Protein AF-A0A8D0L4L3-F1 (afdb_monomer)

Secondary structure (DSSP, 8-state):
----PPPHHHHHHHHHHHHHHHHHHHHHHHHS---HHHHHHHHHHHHHHHHHHHHHTT-SSHHHHHHHHHHHHHHHHHHHT--TTT-TTGGGG--PPPHHHHHHHHHHHHHHTS---

Sequence (117 aa):
MERGSLPVQIVLPALQCTYFALLWQLTSSVDRPSSKEELLVLRKHLRHFCHICSCYLGHKNKDLSEKAFMILCDLLMVVSHQDSSVDEALGLLEYHPSMSLQSKMLLFIQDHVFTEE

Radius of gyration: 15.62 Å; Cα contacts (8 Å, |Δi|>4): 93; chains: 1; bounding box: 36×38×43 Å

Mean predicted aligned error: 5.31 Å

Nearest PDB structures (foldseek):
  7zjs-assembly1_A  TM=9.127E-01  e=1.357E-06  Homo sapiens
  6r7o-assembly2_B  TM=9.336E-01  e=2.847E-06  Homo sapiens
  6r7o-assembly1_A  TM=9.352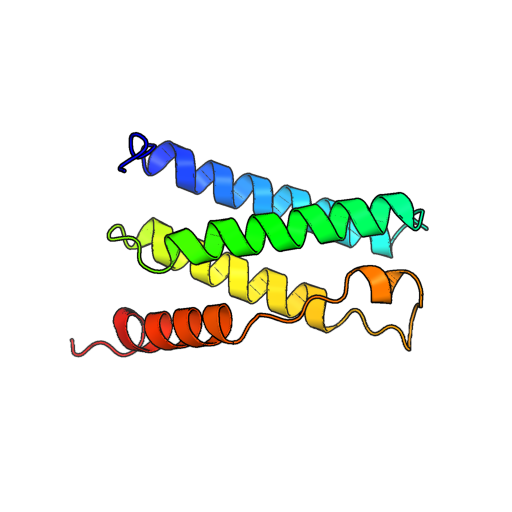E-01  e=3.518E-06  Homo sapiens
  5qsz-assembly1_A  TM=9.356E-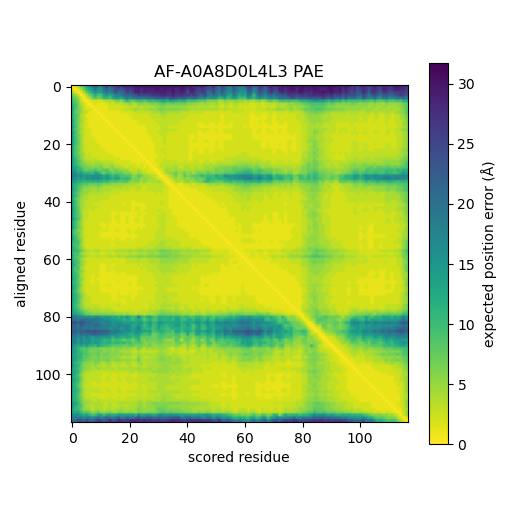01  e=3.709E-06  Homo sapiens
  6rrk-assembly1_B  TM=9.298E-01  e=5.374E-06  Homo sapiens

Organism: Sphenodon punctatus (NCBI:txid8508)

Structure (mmCIF, N/CA/C/O backbone):
data_AF-A0A8D0L4L3-F1
#
_entry.id   AF-A0A8D0L4L3-F1
#
loop_
_atom_site.group_PDB
_atom_site.id
_atom_site.type_symbol
_atom_site.label_atom_id
_atom_site.label_alt_id
_atom_site.label_comp_id
_atom_site.label_asym_id
_atom_site.label_entity_id
_atom_site.label_seq_id
_atom_site.pdbx_PDB_ins_code
_atom_site.Cartn_x
_atom_site.Cartn_y
_atom_site.Cartn_z
_atom_site.occupancy
_atom_site.B_iso_or_equiv
_atom_site.auth_seq_id
_atom_site.auth_comp_id
_atom_site.auth_asym_id
_atom_site.auth_atom_id
_atom_site.pdbx_PDB_model_num
ATOM 1 N N . MET A 1 1 ? 2.099 19.071 13.385 1.00 33.53 1 MET A N 1
ATOM 2 C CA . MET A 1 1 ? 1.870 19.858 12.153 1.00 33.53 1 MET A CA 1
ATOM 3 C C . MET A 1 1 ? 0.802 19.154 11.342 1.00 33.53 1 MET A C 1
ATOM 5 O O . MET A 1 1 ? 1.108 18.212 10.622 1.00 33.53 1 MET A O 1
ATOM 9 N N . GLU A 1 2 ? -0.448 19.574 11.504 1.00 40.53 2 GLU A N 1
ATOM 10 C CA . GLU A 1 2 ? -1.535 19.185 10.610 1.00 40.53 2 GLU A CA 1
ATOM 11 C C . GLU A 1 2 ? -1.322 19.930 9.288 1.00 40.53 2 GLU A C 1
ATOM 13 O O . GLU A 1 2 ? -1.616 21.117 9.166 1.00 40.53 2 GLU A O 1
ATOM 18 N N . ARG A 1 3 ? -0.730 19.261 8.292 1.00 43.09 3 ARG A N 1
ATOM 19 C CA . ARG A 1 3 ? -0.990 19.657 6.904 1.00 43.09 3 ARG A CA 1
ATOM 20 C C . ARG A 1 3 ? -2.486 19.437 6.708 1.00 43.09 3 ARG A C 1
ATOM 22 O O . ARG A 1 3 ? -2.940 18.339 7.017 1.00 43.09 3 ARG A O 1
ATOM 29 N N . GLY A 1 4 ? -3.213 20.475 6.283 1.00 51.84 4 GLY A N 1
ATOM 30 C CA . GLY A 1 4 ? -4.675 20.468 6.157 1.00 51.84 4 GLY A CA 1
ATOM 31 C C . GLY A 1 4 ? -5.185 19.112 5.680 1.00 51.84 4 GLY A C 1
ATOM 32 O O . GLY A 1 4 ? -4.776 18.640 4.617 1.00 51.84 4 GLY A O 1
ATOM 33 N N . SER A 1 5 ? -5.974 18.445 6.523 1.00 73.50 5 SER A N 1
ATOM 34 C CA . SER A 1 5 ? -6.432 17.088 6.259 1.00 73.50 5 SER A CA 1
ATOM 35 C C . SER A 1 5 ? -7.276 17.100 4.990 1.00 73.50 5 SER A C 1
ATOM 37 O O . SER A 1 5 ? -8.308 17.763 4.907 1.00 73.50 5 SER A O 1
ATOM 39 N N . LEU A 1 6 ? -6.796 16.404 3.959 1.00 85.38 6 LEU A N 1
ATOM 40 C CA . LEU A 1 6 ? -7.561 16.237 2.731 1.00 85.38 6 LEU A CA 1
ATOM 41 C C . LEU A 1 6 ? -8.892 15.538 3.066 1.00 85.38 6 LEU A C 1
ATOM 43 O O . LEU A 1 6 ? -8.891 14.603 3.873 1.00 85.38 6 LEU A O 1
ATOM 47 N N . PRO A 1 7 ? -10.015 15.949 2.451 1.00 91.12 7 PRO A N 1
ATOM 48 C CA . PRO A 1 7 ? -11.300 15.295 2.653 1.00 91.12 7 PRO A CA 1
ATOM 49 C C . PRO A 1 7 ? -11.229 13.795 2.355 1.00 91.12 7 PRO A C 1
ATOM 51 O O . PRO A 1 7 ? -10.618 13.377 1.367 1.00 91.12 7 PRO A O 1
ATOM 54 N N . VAL A 1 8 ? -11.915 12.987 3.167 1.00 91.31 8 VAL A N 1
ATOM 55 C CA . VAL A 1 8 ? -12.030 11.525 2.992 1.00 91.31 8 VAL A CA 1
ATOM 56 C C . VAL A 1 8 ? -12.476 11.172 1.568 1.00 91.31 8 VAL A C 1
ATOM 58 O O . VAL A 1 8 ? -11.944 10.248 0.957 1.00 91.31 8 VAL A O 1
ATOM 61 N N . GLN A 1 9 ? -13.384 11.976 1.007 1.00 92.50 9 GLN A N 1
ATOM 62 C CA . GLN A 1 9 ? -13.940 11.833 -0.339 1.00 92.50 9 GLN A CA 1
ATOM 63 C C . GLN A 1 9 ? -12.898 12.014 -1.454 1.00 92.50 9 GLN A C 1
ATOM 65 O O . GLN A 1 9 ? -13.138 11.589 -2.578 1.00 92.50 9 GLN A O 1
ATOM 70 N N . ILE A 1 10 ? -11.752 12.634 -1.160 1.00 94.69 10 ILE A N 1
ATOM 71 C CA . ILE A 1 10 ? -10.623 12.778 -2.090 1.00 94.69 10 ILE A CA 1
ATOM 72 C C . ILE A 1 10 ? -9.596 11.674 -1.843 1.00 94.69 10 ILE A C 1
ATOM 74 O O . ILE A 1 10 ? -9.086 11.070 -2.787 1.00 94.69 10 ILE A O 1
ATOM 78 N N . VAL A 1 11 ? -9.305 11.388 -0.572 1.00 95.19 11 VAL A N 1
ATOM 79 C CA . VAL A 1 11 ? -8.271 10.418 -0.198 1.00 95.19 11 VAL A CA 1
ATOM 80 C C . VAL A 1 11 ? -8.668 8.994 -0.595 1.00 95.19 11 VAL A C 1
ATOM 82 O O . VAL A 1 11 ? -7.841 8.287 -1.166 1.00 95.19 11 VAL A O 1
ATOM 85 N N . LEU A 1 12 ? -9.917 8.574 -0.359 1.00 96.12 12 LEU A N 1
ATOM 86 C CA . LEU A 1 12 ? -10.375 7.218 -0.693 1.00 96.12 12 LEU A CA 1
ATOM 87 C C . LEU A 1 12 ? -10.215 6.895 -2.194 1.00 96.12 12 LEU A C 1
ATOM 89 O O . LEU A 1 12 ? -9.560 5.895 -2.509 1.00 96.12 12 LEU A O 1
ATOM 93 N N . PRO A 1 13 ? -10.720 7.722 -3.137 1.00 97.62 13 PRO A N 1
ATOM 94 C CA . PRO A 1 13 ? -10.482 7.498 -4.561 1.00 97.62 13 PRO A CA 1
ATOM 95 C C . PRO A 1 13 ? -9.005 7.565 -4.949 1.00 97.62 13 PRO A C 1
ATOM 97 O O . PRO A 1 13 ? -8.577 6.805 -5.813 1.00 97.62 13 PRO A O 1
ATOM 100 N N . ALA A 1 14 ? -8.211 8.435 -4.318 1.00 97.56 14 ALA A N 1
ATOM 101 C CA . ALA A 1 14 ? -6.785 8.547 -4.614 1.00 97.56 14 ALA A CA 1
ATOM 102 C C . ALA A 1 14 ? -6.008 7.282 -4.208 1.00 97.56 14 ALA A C 1
ATOM 104 O O . ALA A 1 14 ? -5.198 6.785 -4.996 1.00 97.56 14 ALA A O 1
ATOM 105 N N . LEU A 1 15 ? -6.289 6.725 -3.022 1.00 97.81 15 LEU A N 1
ATOM 106 C CA . LEU A 1 15 ? -5.734 5.441 -2.582 1.00 97.81 15 LEU A CA 1
ATOM 107 C C . LEU A 1 15 ? -6.134 4.324 -3.553 1.00 97.81 15 LEU A C 1
ATOM 109 O O . LEU A 1 15 ? -5.274 3.583 -4.023 1.00 97.81 15 LEU A O 1
ATOM 113 N N . GLN A 1 16 ? -7.416 4.249 -3.918 1.00 98.00 16 GLN A N 1
ATOM 114 C CA . GLN A 1 16 ? -7.914 3.230 -4.843 1.00 98.00 16 GLN A CA 1
ATOM 115 C C . GLN A 1 16 ? -7.279 3.332 -6.237 1.00 98.00 16 GLN A C 1
ATOM 117 O O . GLN A 1 16 ? -6.867 2.325 -6.810 1.00 98.00 16 GLN A O 1
ATOM 122 N N . CYS A 1 17 ? -7.206 4.541 -6.789 1.00 98.38 17 CYS A N 1
ATOM 123 C CA . CYS A 1 17 ? -6.644 4.788 -8.112 1.00 98.38 17 CYS A CA 1
ATOM 124 C C . CYS A 1 17 ? -5.156 4.426 -8.149 1.00 98.38 17 CYS A C 1
ATOM 126 O O . CYS A 1 17 ? -4.708 3.731 -9.058 1.00 98.38 17 CYS A O 1
ATOM 128 N N . THR A 1 18 ? -4.404 4.820 -7.116 1.00 98.31 18 THR A N 1
ATOM 129 C CA . THR A 1 18 ? -2.978 4.488 -7.010 1.00 98.31 18 THR A CA 1
ATOM 130 C C . THR A 1 18 ? -2.764 2.981 -6.875 1.00 98.31 18 THR A C 1
ATOM 132 O O . THR A 1 18 ? -1.895 2.431 -7.546 1.00 98.31 18 THR A O 1
ATOM 135 N N . TYR A 1 19 ? -3.588 2.298 -6.074 1.00 98.25 19 TYR A N 1
ATOM 136 C CA . TYR A 1 19 ? -3.572 0.838 -5.965 1.00 98.25 19 TYR A CA 1
ATOM 137 C C . TYR A 1 19 ? -3.785 0.161 -7.328 1.00 98.25 19 TYR A C 1
ATOM 139 O O . TYR A 1 19 ? -2.975 -0.673 -7.726 1.00 98.25 19 TYR A O 1
ATOM 147 N N . PHE A 1 20 ? -4.807 0.567 -8.089 1.00 98.19 20 PHE A N 1
ATOM 148 C CA . PHE A 1 20 ? -5.053 0.002 -9.418 1.00 98.19 20 PHE A CA 1
ATOM 149 C C . PHE A 1 20 ? -3.925 0.294 -10.409 1.00 98.19 20 PHE A C 1
ATOM 151 O O . PHE A 1 20 ? -3.524 -0.603 -11.148 1.00 98.19 20 PHE A O 1
ATOM 158 N N . ALA A 1 21 ? -3.377 1.511 -10.407 1.00 97.88 21 ALA A N 1
ATOM 159 C CA . ALA A 1 21 ? -2.252 1.865 -11.268 1.00 97.88 21 ALA A CA 1
ATOM 160 C C . ALA A 1 21 ? -1.023 0.982 -10.993 1.00 97.88 21 ALA A C 1
ATOM 162 O O . ALA A 1 21 ? -0.381 0.511 -11.931 1.00 97.88 21 ALA A O 1
ATOM 163 N N . LEU A 1 22 ? -0.727 0.709 -9.717 1.00 96.25 22 LEU A N 1
ATOM 164 C CA . LEU A 1 22 ? 0.375 -0.171 -9.326 1.00 96.25 22 LEU A CA 1
ATOM 165 C C . LEU A 1 22 ? 0.129 -1.624 -9.736 1.00 96.25 22 LEU A C 1
ATOM 167 O O . LEU A 1 22 ? 1.041 -2.253 -10.267 1.00 96.25 22 LEU A O 1
ATOM 171 N N . LEU A 1 23 ? -1.086 -2.151 -9.553 1.00 94.50 23 LEU A N 1
ATOM 172 C CA . LEU A 1 23 ? -1.425 -3.500 -10.016 1.00 94.50 23 LEU A CA 1
ATOM 173 C C . LEU A 1 23 ? -1.284 -3.642 -11.536 1.00 94.50 23 LEU A C 1
ATOM 175 O O . LEU A 1 23 ? -0.776 -4.654 -12.018 1.00 94.50 23 LEU A O 1
ATOM 179 N N . TRP A 1 24 ? -1.679 -2.618 -12.295 1.00 94.94 24 TRP A N 1
ATOM 180 C CA . TRP A 1 24 ? -1.525 -2.615 -13.750 1.00 94.94 24 TRP A CA 1
ATOM 181 C C . TR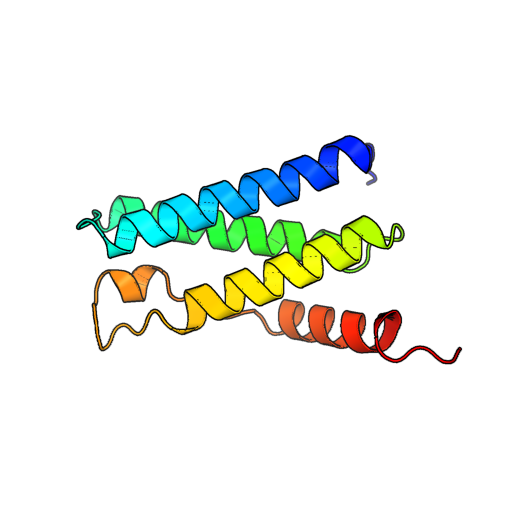P A 1 24 ? -0.053 -2.626 -14.175 1.00 94.94 24 TRP A C 1
ATOM 183 O O . TRP A 1 24 ? 0.327 -3.327 -15.109 1.00 94.94 24 TRP A O 1
ATOM 193 N N . GLN A 1 25 ? 0.796 -1.872 -13.473 1.00 92.56 25 GLN A N 1
ATOM 194 C CA . GLN A 1 25 ? 2.240 -1.860 -13.723 1.00 92.56 25 GLN A CA 1
ATOM 195 C C . GLN A 1 25 ? 2.898 -3.192 -13.343 1.00 92.56 25 GLN A C 1
ATOM 197 O O . GLN A 1 25 ? 3.726 -3.695 -14.098 1.00 92.56 25 GLN A O 1
ATOM 202 N N . LEU A 1 26 ? 2.495 -3.786 -12.216 1.00 89.69 26 LEU A N 1
ATOM 203 C CA . LEU A 1 26 ? 2.973 -5.094 -11.763 1.00 89.69 26 LEU A CA 1
ATOM 204 C C . LEU A 1 26 ? 2.625 -6.201 -12.762 1.00 89.69 26 LEU A C 1
ATOM 206 O O . LEU A 1 26 ? 3.510 -6.926 -13.202 1.00 89.69 26 LEU A O 1
ATOM 210 N N . THR A 1 27 ? 1.362 -6.293 -13.175 1.00 88.75 27 THR A N 1
ATOM 211 C CA . THR A 1 27 ? 0.921 -7.269 -14.188 1.00 88.75 27 THR A CA 1
ATOM 212 C C . THR A 1 27 ? 1.641 -7.065 -15.522 1.00 88.75 27 THR A C 1
ATOM 214 O O . THR A 1 27 ? 2.199 -8.013 -16.067 1.00 88.75 27 THR A O 1
ATOM 217 N N . SER A 1 28 ? 1.768 -5.815 -15.981 1.00 87.75 28 SER A N 1
ATOM 218 C CA . SER A 1 28 ? 2.508 -5.495 -17.211 1.00 87.75 28 SER A CA 1
ATOM 219 C C . SER A 1 28 ? 3.981 -5.915 -17.156 1.00 87.75 28 SER A C 1
ATOM 221 O O . SER A 1 28 ? 4.542 -6.289 -18.184 1.00 87.75 28 SER A O 1
ATOM 223 N N . SER A 1 29 ? 4.613 -5.857 -15.976 1.00 84.19 29 SER A N 1
ATOM 224 C CA . SER A 1 29 ? 6.014 -6.261 -15.800 1.00 84.19 29 SER A CA 1
ATOM 225 C C . SER A 1 29 ? 6.241 -7.773 -15.837 1.00 84.19 29 SER A C 1
ATOM 227 O O . SER A 1 29 ? 7.352 -8.204 -16.132 1.00 84.19 29 SER A O 1
ATOM 229 N N . VAL A 1 30 ? 5.195 -8.562 -15.573 1.00 80.12 30 VAL A N 1
ATOM 230 C CA . VAL A 1 30 ? 5.218 -10.027 -15.696 1.00 80.12 30 VAL A CA 1
ATOM 231 C C . VAL A 1 30 ? 4.957 -10.448 -17.146 1.00 80.12 30 VAL A C 1
ATOM 233 O O . VAL A 1 30 ? 5.614 -11.353 -17.651 1.00 80.12 30 VAL A O 1
ATOM 236 N N . ASP A 1 31 ? 4.043 -9.764 -17.839 1.00 81.94 31 ASP A N 1
ATOM 237 C CA . ASP A 1 31 ? 3.656 -10.112 -19.214 1.00 81.94 31 ASP A CA 1
ATOM 238 C C . ASP A 1 31 ? 4.690 -9.686 -20.269 1.00 81.94 31 ASP A C 1
ATOM 240 O O . ASP A 1 31 ? 4.779 -10.281 -21.348 1.00 81.94 31 ASP A O 1
ATOM 244 N N . ARG A 1 32 ? 5.468 -8.633 -19.992 1.00 80.44 32 ARG A N 1
ATOM 245 C CA . ARG A 1 32 ? 6.459 -8.079 -20.920 1.00 80.44 32 ARG A CA 1
ATOM 246 C C . ARG A 1 32 ? 7.799 -7.865 -20.217 1.00 80.44 32 ARG A C 1
ATOM 248 O O . ARG A 1 32 ? 7.818 -7.271 -19.139 1.00 80.44 32 ARG A O 1
ATOM 255 N N . PRO A 1 33 ? 8.933 -8.211 -20.863 1.00 77.81 33 PRO A N 1
ATOM 256 C CA . PRO A 1 33 ? 10.247 -7.897 -20.320 1.00 77.81 33 PRO A CA 1
ATOM 257 C C . PRO A 1 33 ? 10.376 -6.390 -20.089 1.00 77.81 33 PRO A C 1
ATOM 259 O O . PRO A 1 33 ? 10.337 -5.593 -21.030 1.00 77.81 33 PRO A O 1
ATOM 262 N N . SER A 1 34 ? 10.510 -6.028 -18.816 1.00 84.88 34 SER A N 1
ATOM 263 C CA . SER A 1 34 ? 10.782 -4.671 -18.354 1.00 84.88 34 SER A CA 1
ATOM 264 C C . SER A 1 34 ? 12.279 -4.492 -18.115 1.00 84.88 34 SER A C 1
ATOM 266 O O . SER A 1 34 ? 12.992 -5.431 -17.753 1.00 84.88 34 SER A O 1
ATOM 268 N N . SER A 1 35 ? 12.778 -3.277 -18.306 1.00 89.25 35 SER A N 1
ATOM 269 C CA . SER A 1 35 ? 14.156 -2.937 -17.956 1.00 89.25 35 SER A CA 1
ATOM 270 C C . SER A 1 35 ? 14.350 -2.923 -16.434 1.00 89.25 35 SER A C 1
ATOM 272 O O . SER A 1 35 ? 13.426 -2.658 -15.661 1.00 89.25 35 SER A O 1
ATOM 274 N N . LYS A 1 36 ? 15.590 -3.146 -15.978 1.00 88.88 36 LYS A N 1
ATOM 275 C CA . LYS A 1 36 ? 15.933 -3.052 -14.547 1.00 88.88 36 LYS A CA 1
ATOM 276 C C . LYS A 1 36 ? 15.590 -1.676 -13.963 1.00 88.88 36 LYS A C 1
ATOM 278 O O . LYS A 1 36 ? 15.165 -1.586 -12.816 1.00 88.88 36 LYS A O 1
ATOM 283 N N . GLU A 1 37 ? 15.753 -0.611 -14.744 1.00 90.88 37 GLU A N 1
ATOM 284 C CA . GLU A 1 37 ? 15.439 0.760 -14.328 1.00 90.88 37 GLU A CA 1
ATOM 285 C C . GLU A 1 37 ? 13.939 0.949 -14.071 1.00 90.88 37 GLU A C 1
ATOM 287 O O . GLU A 1 37 ? 13.562 1.480 -13.023 1.00 90.88 37 GLU A O 1
ATOM 292 N N . GLU A 1 38 ? 13.080 0.449 -14.964 1.00 91.25 38 GLU A N 1
ATOM 293 C CA . GLU A 1 38 ? 11.620 0.484 -14.795 1.00 91.25 38 GLU A CA 1
ATOM 294 C C . GLU A 1 38 ? 11.179 -0.282 -13.543 1.00 91.25 38 GLU A C 1
ATOM 296 O O . GLU A 1 38 ? 10.377 0.225 -12.754 1.00 91.25 38 GLU A O 1
ATOM 301 N N . LEU A 1 39 ? 11.760 -1.461 -13.302 1.00 90.88 39 LEU A N 1
ATOM 302 C CA . LEU A 1 39 ? 11.465 -2.279 -12.122 1.00 90.88 39 LEU A CA 1
ATOM 303 C C . LEU A 1 39 ? 11.901 -1.594 -10.819 1.00 90.88 39 LEU A C 1
ATOM 305 O O . LEU A 1 39 ? 11.166 -1.605 -9.830 1.00 90.88 39 LEU A O 1
ATOM 309 N N . LEU A 1 40 ? 13.057 -0.924 -10.808 1.00 91.25 40 LEU A N 1
ATOM 310 C CA . LEU A 1 40 ? 13.520 -0.157 -9.646 1.00 91.25 40 LEU A CA 1
ATOM 311 C C . LEU A 1 40 ? 12.629 1.060 -9.360 1.00 91.25 40 LEU A C 1
ATOM 313 O O . LEU A 1 40 ? 12.367 1.374 -8.190 1.00 91.25 40 LEU A O 1
ATOM 317 N N . VAL A 1 41 ? 12.140 1.736 -10.404 1.00 94.00 41 VAL A N 1
ATOM 318 C CA . VAL A 1 41 ? 11.165 2.829 -10.276 1.00 94.00 41 VAL A CA 1
ATOM 319 C C . VAL A 1 41 ? 9.846 2.302 -9.711 1.00 94.00 41 VAL A C 1
ATOM 321 O O . VAL A 1 41 ? 9.340 2.864 -8.735 1.00 94.00 41 VAL A O 1
ATOM 324 N N . LEU A 1 42 ? 9.334 1.187 -10.237 1.00 94.31 42 LEU A N 1
ATOM 325 C CA . LEU A 1 42 ? 8.120 0.542 -9.735 1.00 94.31 42 LEU A CA 1
ATOM 326 C C . LEU A 1 42 ? 8.267 0.132 -8.262 1.00 94.31 42 LEU A C 1
ATOM 328 O O . LEU A 1 42 ? 7.420 0.479 -7.436 1.00 94.31 42 LEU A O 1
ATOM 332 N N . ARG A 1 43 ? 9.393 -0.491 -7.887 1.00 92.81 43 ARG A N 1
ATOM 333 C CA . ARG A 1 43 ? 9.714 -0.827 -6.489 1.00 92.81 43 ARG A CA 1
ATOM 334 C C . ARG A 1 43 ? 9.719 0.415 -5.595 1.00 92.81 43 ARG A C 1
ATOM 336 O O . ARG A 1 43 ? 9.268 0.371 -4.448 1.00 92.81 43 ARG A O 1
ATOM 343 N N . LYS A 1 44 ? 10.248 1.545 -6.076 1.00 94.75 44 LYS A N 1
ATOM 344 C CA . LYS A 1 44 ? 10.237 2.813 -5.328 1.00 94.75 44 LYS A CA 1
ATOM 345 C C . LYS A 1 44 ? 8.809 3.324 -5.122 1.00 94.75 44 LYS A C 1
ATOM 347 O O . LYS A 1 44 ? 8.489 3.723 -4.001 1.00 94.75 44 LYS A O 1
ATOM 352 N N . HIS A 1 45 ? 7.965 3.287 -6.153 1.00 96.19 45 HIS A N 1
ATOM 353 C CA . HIS A 1 45 ? 6.559 3.688 -6.053 1.00 96.19 45 HIS A CA 1
ATOM 354 C C . HIS A 1 45 ? 5.777 2.798 -5.084 1.00 96.19 45 HIS A C 1
ATOM 356 O O . HIS A 1 45 ? 5.117 3.333 -4.194 1.00 96.19 45 HIS A O 1
ATOM 362 N N . LEU A 1 46 ? 5.933 1.473 -5.172 1.00 94.88 46 LEU A N 1
ATOM 363 C CA . LEU A 1 46 ? 5.333 0.513 -4.238 1.00 94.88 46 LEU A CA 1
ATOM 364 C C . LEU A 1 46 ? 5.708 0.821 -2.790 1.00 94.88 46 LEU A C 1
ATOM 366 O O . LEU A 1 46 ? 4.833 1.016 -1.951 1.00 94.88 46 LEU A O 1
ATOM 370 N N . ARG A 1 47 ? 7.007 0.957 -2.496 1.00 94.62 47 ARG A N 1
ATOM 371 C CA . ARG A 1 47 ? 7.476 1.264 -1.134 1.00 94.62 47 ARG A CA 1
ATOM 372 C C . ARG A 1 47 ? 6.916 2.578 -0.607 1.00 94.62 47 ARG A C 1
ATOM 374 O O . ARG A 1 47 ? 6.532 2.660 0.559 1.00 94.62 47 ARG A O 1
ATOM 381 N N . HIS A 1 48 ? 6.885 3.605 -1.452 1.00 96.12 48 HIS A N 1
ATOM 382 C CA . HIS A 1 48 ? 6.348 4.902 -1.064 1.00 96.12 48 HIS A CA 1
ATOM 383 C C . HIS A 1 48 ? 4.842 4.829 -0.798 1.00 96.12 48 HIS A C 1
ATOM 385 O O . HIS A 1 48 ? 4.365 5.365 0.201 1.00 96.12 48 HIS A O 1
ATOM 391 N N . PHE A 1 49 ? 4.102 4.114 -1.640 1.00 97.38 49 PHE A N 1
ATOM 392 C CA . PHE A 1 49 ? 2.666 3.954 -1.479 1.00 97.38 49 PHE A CA 1
ATOM 393 C C . PHE A 1 49 ? 2.297 3.104 -0.255 1.00 97.38 49 PHE A C 1
ATOM 395 O O . PHE A 1 49 ? 1.414 3.498 0.506 1.00 97.38 49 PHE A O 1
ATOM 402 N N . CYS A 1 50 ? 3.029 2.020 0.025 1.00 96.75 50 CYS A N 1
ATOM 403 C CA . CYS A 1 50 ? 2.890 1.264 1.275 1.00 96.75 50 CYS A CA 1
ATOM 404 C C . CYS A 1 50 ? 3.140 2.157 2.498 1.00 96.75 50 CYS A C 1
ATOM 406 O O . CYS A 1 50 ? 2.402 2.093 3.481 1.00 96.75 50 CYS A O 1
ATOM 408 N N . HIS A 1 51 ? 4.140 3.043 2.437 1.00 95.62 51 HIS A N 1
ATOM 409 C CA . HIS A 1 51 ? 4.374 4.011 3.505 1.00 95.62 51 HIS A CA 1
ATOM 410 C C . HIS A 1 51 ? 3.181 4.963 3.689 1.00 95.62 51 HIS A C 1
ATOM 412 O O . HIS A 1 51 ? 2.731 5.134 4.822 1.00 95.62 51 HIS A O 1
ATOM 418 N N . ILE A 1 52 ? 2.626 5.515 2.603 1.00 96.25 52 ILE A N 1
ATOM 419 C CA . ILE A 1 52 ? 1.420 6.358 2.650 1.00 96.25 52 ILE A CA 1
ATOM 420 C C . ILE A 1 52 ? 0.255 5.595 3.296 1.00 96.25 52 ILE A C 1
ATOM 422 O O . ILE A 1 52 ? -0.339 6.098 4.247 1.00 96.25 52 ILE A O 1
ATOM 426 N N . CYS A 1 53 ? -0.030 4.367 2.855 1.00 97.56 53 CYS A N 1
ATOM 427 C CA . CYS A 1 53 ? -1.093 3.540 3.437 1.00 97.56 53 CYS A CA 1
ATOM 428 C C . CYS A 1 53 ? -0.851 3.278 4.934 1.00 97.56 53 CYS A C 1
ATOM 430 O O . CYS A 1 53 ? -1.765 3.399 5.746 1.00 97.56 53 CYS A O 1
ATOM 432 N N . SER A 1 54 ? 0.399 3.041 5.346 1.00 96.75 54 SER A N 1
ATOM 433 C CA . SER A 1 54 ? 0.753 2.840 6.760 1.00 96.75 54 SER A CA 1
ATOM 434 C C . SER A 1 54 ? 0.495 4.059 7.657 1.00 96.75 54 SER A C 1
ATOM 436 O O . SER A 1 54 ? 0.394 3.918 8.880 1.00 96.75 54 SER A O 1
ATOM 438 N N . CYS A 1 55 ? 0.429 5.260 7.077 1.00 94.69 55 CYS A N 1
ATOM 439 C CA . CYS A 1 55 ? 0.069 6.485 7.788 1.00 94.69 55 CYS A CA 1
ATOM 440 C C . CYS A 1 55 ? -1.446 6.594 8.011 1.00 94.69 55 CYS A C 1
ATOM 442 O O . CYS A 1 55 ? -1.863 7.268 8.949 1.00 94.69 55 CYS A O 1
ATOM 444 N N . TYR A 1 56 ? -2.256 5.909 7.197 1.00 95.94 56 TYR A N 1
ATOM 445 C CA . TYR A 1 56 ? -3.714 5.878 7.321 1.00 95.94 56 TYR A CA 1
ATOM 446 C C . TYR A 1 56 ? -4.237 4.756 8.229 1.00 95.94 56 TYR A C 1
ATOM 448 O O . TYR A 1 56 ? -5.383 4.835 8.653 1.00 95.94 56 TYR A O 1
ATOM 456 N N . LEU A 1 57 ? -3.413 3.768 8.606 1.00 95.88 57 LEU A N 1
ATOM 457 C CA . LEU A 1 57 ? -3.828 2.677 9.507 1.00 95.88 57 LEU A CA 1
ATOM 458 C C . LEU A 1 57 ? -4.368 3.165 10.862 1.00 95.88 57 LEU A C 1
ATOM 460 O O . LEU A 1 57 ? -5.320 2.598 11.372 1.00 95.88 57 LEU A O 1
ATOM 464 N N . GLY A 1 58 ? -3.788 4.226 11.431 1.00 89.94 58 GLY A N 1
ATOM 465 C CA . GLY A 1 58 ? -4.246 4.821 12.697 1.00 89.94 58 GLY A CA 1
ATOM 466 C C . GLY A 1 58 ? -5.228 5.984 12.522 1.00 89.94 58 GLY A C 1
ATOM 467 O O . GLY A 1 58 ? -5.359 6.822 13.415 1.00 89.94 58 GLY A O 1
ATOM 468 N N . HIS A 1 59 ? -5.833 6.132 11.341 1.00 93.25 59 HIS A N 1
ATOM 469 C CA . HIS A 1 59 ? -6.716 7.254 11.047 1.00 93.25 59 HIS A CA 1
ATOM 470 C C . HIS A 1 59 ? -8.089 7.078 11.719 1.00 93.25 59 HIS A C 1
ATOM 472 O O . HIS A 1 59 ? -8.647 5.989 11.738 1.00 93.25 59 HIS A O 1
ATOM 478 N N . LYS A 1 60 ? -8.673 8.172 12.234 1.00 90.94 60 LYS A N 1
ATOM 479 C CA . LYS A 1 60 ? -9.952 8.138 12.980 1.00 90.94 60 LYS A CA 1
ATOM 480 C C . LYS A 1 60 ? -11.166 7.752 12.127 1.00 90.94 60 LYS A C 1
ATOM 482 O O . LYS A 1 60 ? -12.156 7.255 12.647 1.00 90.94 60 LYS A O 1
ATOM 487 N N . ASN A 1 61 ? -11.128 8.061 10.832 1.00 93.50 61 ASN A N 1
ATOM 488 C CA . ASN A 1 61 ? -12.168 7.636 9.896 1.00 93.50 61 ASN A CA 1
ATOM 489 C C . ASN A 1 61 ? -11.936 6.167 9.511 1.00 93.50 61 ASN A C 1
ATOM 491 O O . ASN A 1 61 ? -10.907 5.864 8.907 1.00 93.50 61 ASN A O 1
ATOM 495 N N . LYS A 1 62 ? -12.910 5.314 9.854 1.00 93.56 62 LYS A N 1
ATOM 496 C CA . LYS A 1 62 ? -12.887 3.858 9.662 1.00 93.56 62 LYS A CA 1
ATOM 497 C C . LYS A 1 62 ? -12.739 3.457 8.193 1.00 93.56 62 LYS A C 1
ATOM 499 O O . LYS A 1 62 ? -11.894 2.628 7.885 1.00 93.56 62 LYS A O 1
ATOM 504 N N . ASP A 1 63 ? -13.462 4.115 7.285 1.00 95.31 63 ASP A N 1
ATOM 505 C CA . ASP A 1 63 ? -13.373 3.808 5.851 1.00 95.31 63 ASP A CA 1
ATOM 506 C C . ASP A 1 63 ? -11.938 3.976 5.326 1.00 95.31 63 ASP A C 1
ATOM 508 O O . ASP A 1 63 ? -11.455 3.164 4.542 1.00 95.31 63 ASP A O 1
ATOM 512 N N . LEU A 1 64 ? -11.225 5.019 5.770 1.00 95.69 64 LEU A N 1
ATOM 513 C CA . LEU A 1 64 ? -9.832 5.253 5.383 1.00 95.69 64 LEU A CA 1
ATOM 514 C C . LEU A 1 64 ? -8.867 4.226 5.967 1.00 95.69 64 LEU A C 1
ATOM 516 O O . LEU A 1 64 ? -7.988 3.755 5.240 1.00 95.69 64 LEU A O 1
ATOM 520 N N . SER A 1 65 ? -8.991 3.915 7.258 1.00 96.19 65 SER A N 1
ATOM 521 C CA . SER A 1 65 ? -8.076 2.980 7.913 1.00 96.19 65 SER A CA 1
ATOM 522 C C . SER A 1 65 ? -8.266 1.558 7.378 1.00 96.19 65 SER A C 1
ATOM 524 O O . SER A 1 65 ? -7.278 0.917 7.014 1.00 96.19 65 SER A O 1
ATOM 526 N N . GLU A 1 66 ? -9.513 1.119 7.184 1.00 97.31 66 GLU A N 1
ATOM 527 C CA . GLU A 1 66 ? -9.847 -0.154 6.532 1.00 97.31 66 GLU A CA 1
ATOM 528 C C . GLU A 1 66 ? -9.345 -0.207 5.093 1.00 97.31 66 GLU A C 1
ATOM 530 O O . GLU A 1 66 ? -8.728 -1.193 4.682 1.00 97.31 66 GLU A O 1
ATOM 535 N N . LYS A 1 67 ? -9.544 0.867 4.317 1.00 97.94 67 LYS A N 1
ATOM 536 C CA . LYS A 1 67 ? -9.082 0.901 2.929 1.00 97.94 67 LYS A CA 1
ATOM 537 C C . LYS A 1 67 ? -7.572 0.753 2.828 1.00 97.94 67 LYS A C 1
ATOM 539 O O . LYS A 1 67 ? -7.080 -0.005 1.992 1.00 97.94 67 LYS A O 1
ATOM 544 N N . ALA A 1 68 ? -6.844 1.478 3.671 1.00 98.06 68 ALA A N 1
ATOM 545 C CA . ALA A 1 68 ? -5.394 1.414 3.717 1.00 98.06 68 ALA A CA 1
ATOM 546 C C . ALA A 1 68 ? -4.897 0.033 4.163 1.00 98.06 68 ALA A C 1
ATOM 548 O O . ALA A 1 68 ? -3.932 -0.472 3.590 1.00 98.06 68 ALA A O 1
ATOM 549 N N . PHE A 1 69 ? -5.566 -0.584 5.141 1.00 98.38 69 PHE A N 1
ATOM 550 C CA . PHE A 1 69 ? -5.252 -1.935 5.597 1.00 98.38 69 PHE A CA 1
ATOM 551 C C . PHE A 1 69 ? -5.435 -2.973 4.483 1.00 98.38 69 PHE A C 1
ATOM 553 O O . PHE A 1 69 ? -4.499 -3.715 4.195 1.00 98.38 69 PHE A O 1
ATOM 560 N N . MET A 1 70 ? -6.583 -2.970 3.796 1.00 98.25 70 MET A N 1
ATOM 561 C CA . MET A 1 70 ? -6.855 -3.897 2.689 1.00 98.25 70 MET A CA 1
ATOM 562 C C . MET A 1 70 ? -5.836 -3.755 1.553 1.00 98.25 70 MET A C 1
ATOM 564 O O . MET A 1 70 ? -5.277 -4.747 1.096 1.00 98.25 70 MET A O 1
ATOM 568 N N . ILE A 1 71 ? -5.525 -2.516 1.152 1.00 98.25 71 ILE A N 1
ATOM 569 C CA . ILE A 1 71 ? -4.508 -2.239 0.126 1.00 98.25 71 ILE A CA 1
ATOM 570 C C . ILE A 1 71 ? -3.134 -2.783 0.539 1.00 98.25 71 ILE A C 1
ATOM 572 O O . ILE A 1 71 ? -2.424 -3.346 -0.292 1.00 98.25 71 ILE A O 1
ATOM 576 N N . LEU A 1 72 ? -2.740 -2.611 1.806 1.00 97.88 72 LEU A N 1
ATOM 577 C CA . LEU A 1 72 ? -1.469 -3.135 2.308 1.00 97.88 72 LEU A CA 1
ATOM 578 C C . LEU A 1 72 ? -1.432 -4.662 2.258 1.00 97.88 72 LEU A C 1
ATOM 580 O O . LEU A 1 72 ? -0.438 -5.208 1.787 1.00 97.88 72 LEU A O 1
ATOM 584 N N . CYS A 1 73 ? -2.492 -5.337 2.703 1.00 97.00 73 CYS A N 1
ATOM 585 C CA . CYS A 1 73 ? -2.594 -6.795 2.639 1.00 97.00 73 CYS A CA 1
ATOM 586 C C . CYS A 1 73 ? -2.434 -7.310 1.203 1.00 97.00 73 CYS A C 1
ATOM 588 O O .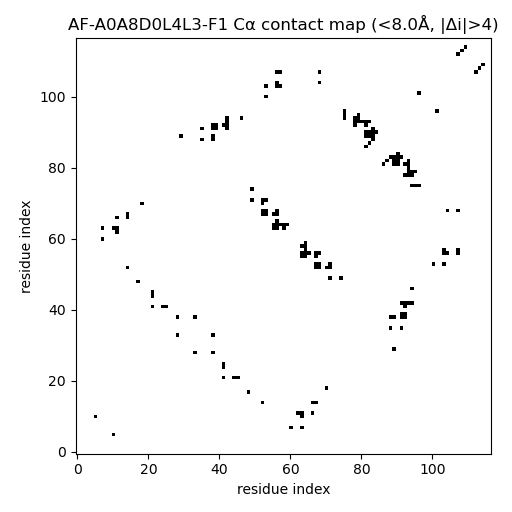 CYS A 1 73 ? -1.588 -8.170 0.958 1.00 97.00 73 CYS A O 1
ATOM 590 N N . ASP A 1 74 ? -3.180 -6.732 0.259 1.00 95.69 74 ASP A N 1
ATOM 591 C CA . ASP A 1 74 ? -3.132 -7.124 -1.150 1.00 95.69 74 ASP A CA 1
ATOM 592 C C . ASP A 1 74 ? -1.738 -6.915 -1.744 1.00 95.69 74 ASP A C 1
ATOM 594 O O . ASP A 1 74 ? -1.158 -7.829 -2.328 1.00 95.69 74 ASP A O 1
ATOM 598 N N . LEU A 1 75 ? -1.167 -5.718 -1.581 1.00 94.31 75 LEU A N 1
ATOM 599 C CA . LEU A 1 75 ? 0.132 -5.401 -2.169 1.00 94.31 75 LEU A CA 1
ATOM 600 C C . LEU A 1 75 ? 1.248 -6.256 -1.572 1.00 94.31 75 LEU A C 1
ATOM 602 O O . LEU A 1 75 ? 2.101 -6.717 -2.325 1.00 94.31 75 LEU A O 1
ATOM 606 N N . LEU A 1 76 ? 1.240 -6.485 -0.254 1.00 93.69 76 LEU A N 1
ATOM 607 C CA . LEU A 1 76 ? 2.222 -7.343 0.413 1.00 93.69 76 LEU A CA 1
ATOM 608 C C . LEU A 1 76 ? 2.138 -8.790 -0.081 1.00 93.69 76 LEU A C 1
ATOM 610 O O . LEU A 1 76 ? 3.179 -9.406 -0.292 1.00 93.69 76 LEU A O 1
ATOM 614 N N . MET A 1 77 ? 0.930 -9.303 -0.316 1.00 91.50 77 MET A N 1
ATOM 615 C CA . MET A 1 77 ? 0.725 -10.642 -0.870 1.00 91.50 77 MET A CA 1
ATOM 616 C C . MET A 1 77 ? 1.192 -10.735 -2.329 1.00 91.50 77 MET A C 1
ATOM 618 O O . MET A 1 77 ? 1.868 -11.686 -2.711 1.00 91.50 77 MET A O 1
ATOM 622 N N . VAL A 1 78 ? 0.884 -9.732 -3.156 1.00 89.06 78 VAL A N 1
ATOM 623 C CA . VAL A 1 78 ? 1.287 -9.725 -4.573 1.00 89.06 78 VAL A CA 1
ATOM 624 C C . VAL A 1 78 ? 2.811 -9.689 -4.724 1.00 89.06 78 VAL A C 1
ATOM 626 O O . VAL A 1 78 ? 3.365 -10.386 -5.573 1.00 89.06 78 VAL A O 1
ATOM 629 N N . VAL A 1 79 ? 3.509 -8.903 -3.901 1.00 86.62 79 VAL A N 1
ATOM 630 C CA . VAL A 1 79 ? 4.973 -8.755 -3.996 1.00 86.62 79 VAL A CA 1
ATOM 631 C C . VAL A 1 79 ? 5.756 -9.828 -3.236 1.00 86.62 79 VAL A C 1
ATOM 633 O O . VAL A 1 79 ? 6.949 -9.972 -3.493 1.00 86.62 79 VAL A O 1
ATOM 636 N N . SER A 1 80 ? 5.129 -10.603 -2.340 1.00 82.81 80 SER A N 1
ATOM 637 C CA . SER A 1 80 ? 5.810 -11.686 -1.610 1.00 82.81 80 SER A CA 1
ATOM 638 C C . SER A 1 80 ? 6.142 -12.899 -2.480 1.00 82.81 80 SER A C 1
ATOM 640 O O . SER A 1 80 ? 7.010 -13.685 -2.120 1.00 82.81 80 SER A O 1
ATOM 642 N N . HIS A 1 81 ? 5.455 -13.067 -3.613 1.00 69.94 81 HIS A N 1
ATOM 643 C CA . HIS A 1 81 ? 5.665 -14.187 -4.539 1.00 69.94 81 HIS A CA 1
ATOM 644 C C . HIS A 1 81 ? 6.697 -13.900 -5.640 1.00 69.94 81 HIS A C 1
ATOM 646 O O . HIS A 1 81 ? 6.931 -14.747 -6.499 1.00 69.94 81 HIS A O 1
ATOM 652 N N . GLN A 1 82 ? 7.314 -12.717 -5.629 1.00 67.56 82 GLN A N 1
ATOM 653 C CA . GLN A 1 82 ? 8.339 -12.315 -6.591 1.00 67.56 82 GLN A CA 1
ATOM 654 C C . GLN A 1 82 ? 9.693 -12.905 -6.156 1.00 67.56 82 GLN A C 1
ATOM 656 O O . GLN A 1 82 ? 10.567 -12.192 -5.665 1.00 67.56 82 GLN A O 1
ATOM 661 N N . ASP A 1 83 ? 9.836 -14.230 -6.256 1.00 61.75 83 ASP A N 1
ATOM 662 C CA . ASP A 1 83 ? 11.067 -14.925 -5.878 1.00 61.75 83 ASP A CA 1
ATOM 663 C C . ASP A 1 83 ? 12.134 -14.771 -6.973 1.00 61.75 83 ASP A C 1
ATOM 665 O O . ASP A 1 83 ? 11.960 -15.192 -8.120 1.00 61.75 83 ASP A O 1
ATOM 669 N N . SER A 1 84 ? 13.276 -14.200 -6.583 1.00 63.12 84 SER A N 1
ATOM 670 C CA . SER A 1 84 ? 14.481 -14.078 -7.411 1.00 63.12 84 SER A CA 1
ATOM 671 C C . SER A 1 84 ? 14.998 -15.409 -7.972 1.00 63.12 84 SER A C 1
ATOM 673 O O . SER A 1 84 ? 15.755 -15.405 -8.941 1.00 63.12 84 SER A O 1
ATOM 675 N N . SER A 1 85 ? 14.598 -16.541 -7.380 1.00 61.97 85 SER A N 1
ATOM 676 C CA . SER A 1 85 ? 14.954 -17.881 -7.852 1.00 61.97 85 SER A CA 1
ATOM 677 C C . SER A 1 85 ? 14.261 -18.269 -9.165 1.00 61.97 85 SER A C 1
ATOM 679 O O . SER A 1 85 ? 14.780 -19.109 -9.901 1.00 61.97 85 SER A O 1
ATOM 681 N N . VAL A 1 86 ? 13.115 -17.647 -9.471 1.00 64.06 86 VAL A N 1
ATOM 682 C CA . VAL A 1 86 ? 12.302 -17.923 -10.667 1.00 64.06 86 VAL A CA 1
ATOM 683 C C . VAL A 1 86 ? 12.611 -16.924 -11.783 1.00 64.06 86 VAL A C 1
ATOM 685 O O . VAL A 1 86 ? 12.713 -17.316 -12.943 1.00 64.06 86 VAL A O 1
ATOM 688 N N . ASP A 1 87 ? 12.804 -15.649 -11.435 1.00 72.06 87 ASP A N 1
ATOM 689 C CA . ASP A 1 87 ? 13.216 -14.592 -12.361 1.00 72.06 87 ASP A CA 1
ATOM 690 C C . ASP A 1 87 ? 14.004 -13.504 -11.605 1.00 72.06 87 ASP A C 1
ATOM 692 O O . ASP A 1 87 ? 13.487 -12.818 -10.718 1.00 72.06 87 ASP A O 1
ATOM 696 N N . GLU A 1 88 ? 15.280 -13.336 -11.967 1.00 73.44 88 GLU A N 1
ATOM 697 C CA . GLU A 1 88 ? 16.196 -12.374 -11.340 1.00 73.44 88 GLU A CA 1
ATOM 698 C C . GLU A 1 88 ? 15.709 -10.919 -11.490 1.00 73.44 88 GLU A C 1
ATOM 700 O O . GLU A 1 88 ? 15.958 -10.081 -10.619 1.00 73.44 88 GLU A O 1
ATOM 705 N N . ALA A 1 89 ? 14.990 -10.602 -12.574 1.00 75.00 89 ALA A N 1
ATOM 706 C CA . ALA A 1 89 ? 14.405 -9.284 -12.787 1.00 75.00 89 ALA A CA 1
ATOM 707 C C . ALA A 1 89 ? 13.204 -9.062 -11.858 1.00 75.00 89 ALA A C 1
ATOM 709 O O . ALA A 1 89 ? 13.116 -8.013 -11.219 1.00 75.00 89 ALA A O 1
ATOM 710 N N . LEU A 1 90 ? 12.327 -10.057 -11.706 1.00 74.38 90 LEU A N 1
ATOM 711 C CA . LEU A 1 90 ? 11.180 -9.990 -10.792 1.00 74.38 90 LEU A CA 1
ATOM 71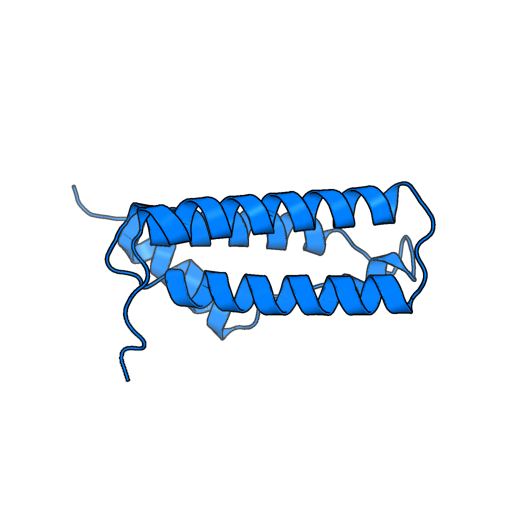2 C C . LEU A 1 90 ? 11.608 -9.928 -9.319 1.00 74.38 90 LEU A C 1
ATOM 714 O O . LEU A 1 90 ? 11.005 -9.191 -8.538 1.00 74.38 90 LEU A O 1
ATOM 718 N N . GLY A 1 91 ? 12.732 -10.552 -8.954 1.00 79.81 91 GLY A N 1
ATOM 719 C CA . GLY A 1 91 ? 13.351 -10.383 -7.632 1.00 79.81 91 GLY A CA 1
ATOM 720 C C . GLY A 1 91 ? 13.656 -8.918 -7.266 1.00 79.81 91 GLY A C 1
ATOM 721 O O . GLY A 1 91 ? 13.695 -8.548 -6.089 1.00 79.81 91 GLY A O 1
ATOM 722 N N . LEU A 1 92 ? 13.790 -8.018 -8.251 1.00 85.12 92 LEU A N 1
ATOM 723 C CA . LEU A 1 92 ? 13.936 -6.581 -7.992 1.00 85.12 92 LEU A CA 1
ATOM 724 C C . LEU A 1 92 ? 12.666 -5.943 -7.414 1.00 85.12 92 LEU A C 1
ATOM 726 O O . LEU A 1 92 ? 12.768 -4.871 -6.814 1.00 85.12 92 LEU A O 1
ATOM 730 N N . LEU A 1 93 ? 11.497 -6.569 -7.542 1.00 86.50 93 LEU A N 1
ATOM 731 C CA . LEU A 1 93 ? 10.231 -6.089 -6.982 1.00 86.50 93 LEU A CA 1
ATOM 732 C C . LEU A 1 93 ? 9.957 -6.604 -5.565 1.00 86.50 93 LEU A C 1
ATOM 734 O O . LEU A 1 93 ? 9.039 -6.100 -4.917 1.00 86.50 93 LEU A O 1
ATOM 738 N N . GLU A 1 94 ? 10.775 -7.530 -5.060 1.00 84.50 94 GLU A N 1
ATOM 739 C CA . GLU A 1 94 ? 10.630 -8.105 -3.724 1.00 84.50 94 GLU A CA 1
ATOM 740 C C . GLU A 1 94 ? 10.511 -7.006 -2.655 1.00 84.50 94 GLU A C 1
ATOM 742 O O . GLU A 1 94 ? 11.354 -6.103 -2.533 1.00 84.50 94 GLU A O 1
ATOM 747 N N . TYR A 1 95 ? 9.459 -7.068 -1.845 1.00 86.12 95 TYR A N 1
ATOM 748 C CA . TYR A 1 95 ? 9.219 -6.089 -0.794 1.00 86.12 95 TYR A CA 1
ATOM 749 C C . TYR A 1 95 ? 8.833 -6.766 0.513 1.00 86.12 9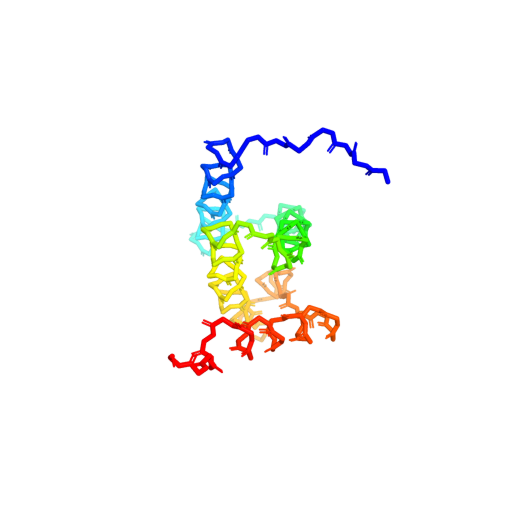5 TYR A C 1
ATOM 751 O O . TYR A 1 95 ? 7.784 -7.388 0.634 1.00 86.12 95 TYR A O 1
ATOM 759 N N . HIS A 1 96 ? 9.684 -6.562 1.515 1.00 87.38 96 HIS A N 1
ATOM 760 C CA . HIS A 1 96 ? 9.465 -7.041 2.868 1.00 87.38 96 HIS A CA 1
ATOM 761 C C . HIS A 1 96 ? 8.931 -5.911 3.760 1.00 87.38 96 HIS A C 1
ATOM 763 O O . HIS A 1 96 ? 9.555 -4.842 3.832 1.00 87.38 96 HIS A O 1
ATOM 769 N N . PRO A 1 97 ? 7.803 -6.117 4.465 1.00 91.19 97 PRO A N 1
ATOM 770 C CA . PRO A 1 97 ? 7.270 -5.120 5.381 1.00 91.19 97 PRO A CA 1
ATOM 771 C C . PRO A 1 97 ? 8.221 -4.933 6.567 1.00 91.19 97 PRO A C 1
ATOM 773 O O . PRO A 1 97 ? 8.701 -5.900 7.159 1.00 91.19 97 PRO A O 1
ATOM 776 N N . SER A 1 98 ? 8.470 -3.680 6.955 1.00 92.81 98 SER A N 1
ATOM 777 C CA . SER A 1 98 ? 9.273 -3.386 8.146 1.00 92.81 98 SER A CA 1
ATOM 778 C C . SER A 1 98 ? 8.565 -3.855 9.419 1.00 92.81 98 SER A C 1
ATOM 780 O O . SER A 1 98 ? 7.336 -3.896 9.465 1.00 92.81 98 SER A O 1
ATOM 782 N N . MET A 1 99 ? 9.322 -4.115 10.490 1.00 94.56 99 MET A N 1
ATOM 783 C CA . MET A 1 99 ? 8.742 -4.460 11.799 1.00 94.56 99 MET A CA 1
ATOM 784 C C . MET A 1 99 ? 7.708 -3.428 12.264 1.00 94.56 99 MET A C 1
ATOM 786 O O . MET A 1 99 ? 6.657 -3.791 12.771 1.00 94.56 99 MET A O 1
ATOM 790 N N . SER A 1 100 ? 7.962 -2.137 12.019 1.00 94.88 100 SER A N 1
ATOM 791 C CA . SER A 1 100 ? 7.006 -1.072 12.341 1.00 94.88 100 SER A CA 1
ATOM 792 C C . SER A 1 100 ? 5.688 -1.212 11.574 1.00 94.88 100 SER A C 1
ATOM 794 O O . SER A 1 100 ? 4.626 -1.015 12.161 1.00 94.88 100 SER A O 1
ATOM 796 N N . LEU A 1 101 ? 5.736 -1.557 10.282 1.00 95.69 101 LEU A N 1
ATOM 797 C CA . LEU A 1 101 ? 4.529 -1.794 9.491 1.00 95.69 101 LEU A CA 1
ATOM 798 C C . LEU A 1 101 ? 3.781 -3.032 9.997 1.00 95.69 101 LEU A C 1
ATOM 800 O O . LEU A 1 101 ? 2.576 -2.952 10.213 1.00 95.69 101 LEU A O 1
ATOM 804 N N . GLN A 1 102 ? 4.496 -4.130 10.253 1.00 96.62 102 GLN A N 1
ATOM 805 C CA . GLN A 1 102 ? 3.911 -5.359 10.797 1.00 96.62 102 GLN A CA 1
ATOM 806 C C . GLN A 1 102 ? 3.202 -5.098 12.134 1.00 96.62 102 GLN A C 1
ATOM 808 O O . GLN A 1 102 ? 2.044 -5.477 12.297 1.00 96.62 102 GLN A O 1
ATOM 813 N N . SER A 1 103 ? 3.842 -4.375 13.060 1.00 97.25 103 SER A N 1
ATOM 814 C CA . SER A 1 103 ? 3.223 -4.001 14.336 1.00 97.25 103 SER A CA 1
ATOM 815 C C . SER A 1 103 ? 1.978 -3.135 14.146 1.00 97.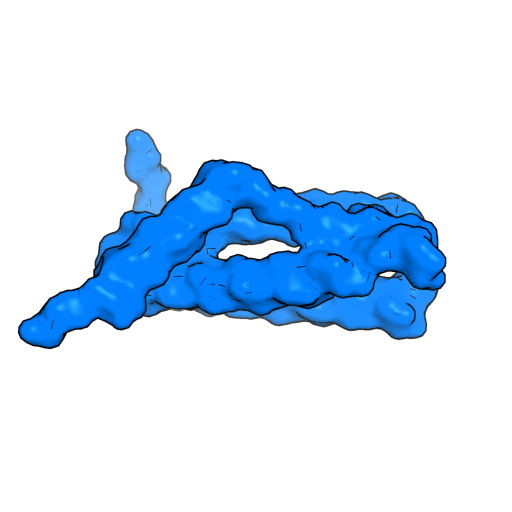25 103 SER A C 1
ATOM 817 O O . SER A 1 103 ? 0.975 -3.381 14.803 1.00 97.25 103 SER A O 1
ATOM 819 N N . LYS A 1 104 ? 1.998 -2.152 13.235 1.00 97.19 104 LYS A N 1
ATOM 820 C CA . LYS A 1 104 ? 0.811 -1.326 12.948 1.00 97.19 104 LYS A CA 1
ATOM 821 C C . LYS A 1 104 ? -0.346 -2.143 12.374 1.00 97.19 104 LYS A C 1
ATOM 823 O O . LYS A 1 104 ? -1.489 -1.895 12.736 1.00 97.19 104 LYS A O 1
ATOM 828 N N . MET A 1 105 ? -0.062 -3.089 11.481 1.00 97.81 105 MET A N 1
ATOM 829 C CA . MET A 1 105 ? -1.088 -3.969 10.916 1.00 97.81 105 MET A CA 1
ATOM 830 C C . MET A 1 105 ? -1.664 -4.908 11.980 1.00 97.81 105 MET A C 1
ATOM 832 O O . MET A 1 105 ? -2.872 -5.112 12.012 1.00 97.81 105 MET A O 1
ATOM 836 N N . LEU A 1 106 ? -0.830 -5.425 12.888 1.00 97.25 106 LEU A N 1
ATOM 837 C CA . LEU A 1 106 ? -1.295 -6.223 14.022 1.00 97.25 106 LEU A CA 1
ATOM 838 C C . LEU A 1 106 ? -2.197 -5.411 14.961 1.00 97.25 106 LEU A C 1
ATOM 840 O O . LEU A 1 106 ? -3.267 -5.887 15.329 1.00 97.25 106 LEU A O 1
ATOM 844 N N . LEU A 1 107 ? -1.787 -4.187 15.310 1.00 96.06 107 LEU A N 1
ATOM 845 C CA . LEU A 1 107 ? -2.595 -3.277 16.127 1.00 96.06 107 LEU A CA 1
ATOM 846 C C . LEU A 1 107 ? -3.939 -2.978 15.457 1.00 96.06 107 LEU A C 1
ATOM 848 O O . LEU A 1 107 ? -4.971 -3.061 16.107 1.00 96.06 107 LEU A O 1
ATOM 852 N N . PHE A 1 108 ? -3.947 -2.733 14.143 1.00 96.94 108 PHE A N 1
ATOM 853 C CA . PHE A 1 108 ? -5.192 -2.530 13.402 1.00 96.94 108 PHE A CA 1
ATOM 854 C C . PHE A 1 108 ? -6.158 -3.716 13.559 1.00 96.94 108 PHE A C 1
ATOM 856 O O . PHE A 1 108 ? -7.345 -3.517 13.794 1.00 96.94 108 PHE A O 1
ATOM 863 N N . ILE A 1 109 ? -5.659 -4.953 13.463 1.00 96.81 109 ILE A N 1
ATOM 864 C CA . ILE A 1 109 ? -6.486 -6.153 13.650 1.00 96.81 109 ILE A CA 1
ATOM 865 C C . ILE A 1 109 ? -7.052 -6.207 15.078 1.00 96.81 109 ILE A C 1
ATOM 867 O O . ILE A 1 109 ? -8.237 -6.478 15.257 1.00 96.81 109 ILE A O 1
ATOM 871 N N . GLN A 1 110 ? -6.229 -5.929 16.091 1.00 94.38 110 GLN A N 1
ATOM 872 C CA . GLN A 1 110 ? -6.674 -5.903 17.488 1.00 94.38 110 GLN A CA 1
ATOM 873 C C . GLN A 1 110 ? -7.773 -4.857 17.716 1.00 94.38 110 GLN A C 1
ATOM 875 O O . GLN A 1 110 ? -8.792 -5.174 18.319 1.00 94.38 110 GLN A O 1
ATOM 880 N N . ASP A 1 111 ? -7.595 -3.653 17.173 1.00 92.62 111 ASP A N 1
ATOM 881 C CA . ASP A 1 111 ? -8.470 -2.508 17.437 1.00 92.62 111 ASP A CA 1
ATOM 882 C C . ASP A 1 111 ? -9.755 -2.496 16.590 1.00 92.62 111 ASP A C 1
ATOM 884 O O . ASP A 1 111 ? -10.733 -1.853 16.974 1.00 92.62 111 ASP A O 1
ATOM 888 N N . HIS A 1 112 ? -9.767 -3.154 15.423 1.00 91.75 112 HIS A N 1
ATOM 889 C CA . HIS A 1 112 ? -10.874 -3.055 14.459 1.00 91.75 112 HIS A CA 1
ATOM 890 C C . HIS A 1 112 ? -11.533 -4.385 14.082 1.00 91.75 112 HIS A C 1
ATOM 892 O O . HIS A 1 112 ? -12.663 -4.365 13.596 1.00 91.75 112 HIS A O 1
ATOM 898 N N . VAL A 1 113 ? -10.853 -5.522 14.266 1.00 91.88 113 VAL A N 1
ATOM 899 C CA . VAL A 1 113 ? -11.396 -6.854 13.935 1.00 91.88 113 VAL A CA 1
ATOM 900 C C . VAL A 1 113 ? -11.856 -7.586 15.192 1.00 91.88 113 VAL A C 1
ATOM 902 O O . VAL A 1 113 ? -12.904 -8.223 15.175 1.00 91.88 113 VAL A O 1
ATOM 905 N N . PHE A 1 114 ? -11.097 -7.482 16.285 1.00 91.88 114 PHE A N 1
ATOM 906 C CA . PHE A 1 114 ? -11.398 -8.14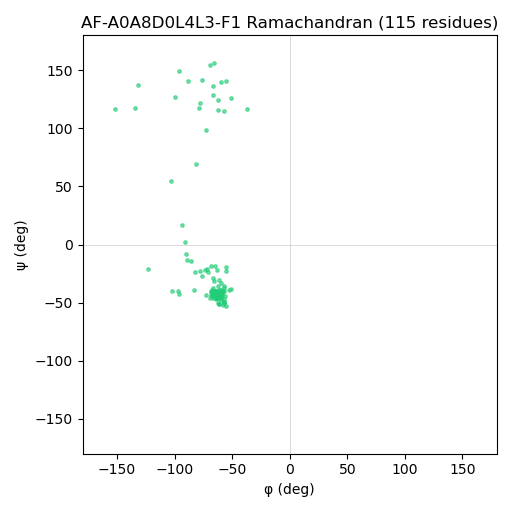5 17.558 1.00 91.88 114 PHE A CA 1
ATOM 907 C C . PHE A 1 114 ? -11.974 -7.173 18.596 1.00 91.88 114 PHE A C 1
ATOM 909 O O . PHE A 1 114 ? -11.454 -7.050 19.701 1.00 91.88 114 PHE A O 1
ATOM 916 N N . THR A 1 115 ? -13.049 -6.472 18.240 1.00 85.06 115 THR A N 1
ATOM 917 C CA . THR A 1 115 ? -13.748 -5.558 19.154 1.00 85.06 115 THR A CA 1
ATOM 918 C C . THR A 1 115 ? -14.827 -6.297 19.947 1.00 85.06 115 THR A C 1
ATOM 920 O O . THR A 1 115 ? -15.525 -7.137 19.382 1.00 85.06 115 THR A O 1
ATOM 923 N N . GLU A 1 116 ? -14.994 -5.974 21.232 1.00 73.81 116 GLU A N 1
ATOM 924 C CA . GLU A 1 116 ? -16.190 -6.374 21.988 1.00 73.81 116 GLU A CA 1
ATOM 925 C C . GLU A 1 116 ? -17.409 -5.632 21.401 1.00 73.81 116 GLU A C 1
ATOM 927 O O . GLU A 1 116 ? -17.327 -4.423 21.176 1.00 73.81 116 GLU A O 1
ATOM 932 N N . GLU A 1 117 ? -18.484 -6.362 21.074 1.00 58.78 117 GLU A N 1
A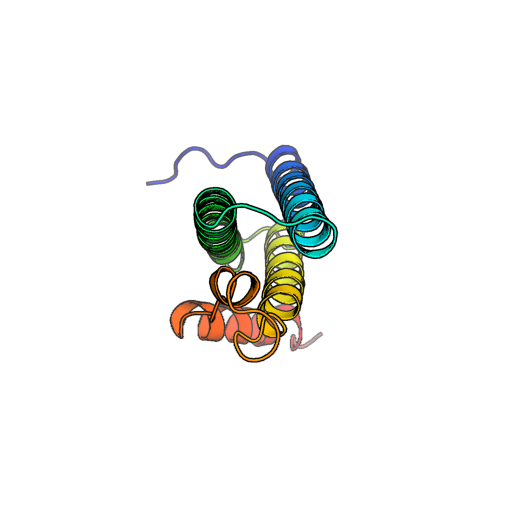TOM 933 C CA . GLU A 1 117 ? -19.757 -5.784 20.593 1.00 58.78 117 GLU A CA 1
ATOM 934 C C . GLU A 1 117 ? -20.453 -4.923 21.656 1.00 58.78 117 GLU A C 1
ATOM 936 O O . GLU A 1 117 ? -20.498 -5.343 22.837 1.00 58.78 117 GLU A O 1
#

InterPro domains:
  IPR039662 Cohesin subunit Scc3/SA [PTHR11199] (3-116)

Solvent-accessible surface area (backbone atoms only — not comparable to full-atom values): 6730 Å² total; per-residue (Å²): 133,84,70,80,80,74,54,66,85,55,49,54,56,51,54,51,51,52,52,52,55,50,52,54,51,54,52,49,50,72,78,38,96,63,55,72,67,57,40,51,51,50,36,50,52,51,55,52,48,51,52,55,30,63,66,29,48,82,40,90,54,60,72,52,14,53,51,24,47,54,53,45,54,52,52,46,58,66,28,63,70,33,46,46,89,82,36,67,72,49,30,56,46,48,54,79,81,49,71,71,54,52,51,50,55,51,49,42,42,51,71,70,70,65,58,87,130

Foldseek 3Di:
DPPPDDDPVVVLVVLVVLLVVLVVLLVVVVVDPDDLVSLLVSLVSLVVSLVVLLVQCPPPDPSSNVSSLVSNVVSLVSQCPQDCVVPVSSVSNRDDDDPSSVVSSVVSCVVPVVDDD

pLDDT: mean 88.5, std 12.68, range [33.53, 98.38]